Protein AF-A0A9D2GS45-F1 (afdb_monomer_lite)

Structure (mmCIF, N/CA/C/O backbone):
data_AF-A0A9D2GS45-F1
#
_entry.id   AF-A0A9D2GS45-F1
#
loop_
_atom_site.group_PDB
_atom_site.id
_atom_site.type_symbol
_atom_site.label_atom_id
_atom_site.label_alt_id
_atom_site.label_comp_id
_atom_site.label_asym_id
_atom_site.label_entity_id
_atom_site.label_seq_id
_atom_site.pdbx_PDB_ins_code
_atom_site.Cartn_x
_atom_site.Cartn_y
_atom_site.Cartn_z
_atom_site.occupancy
_atom_site.B_iso_or_equiv
_atom_site.auth_seq_id
_atom_site.auth_comp_id
_atom_site.auth_asym_id
_atom_site.auth_atom_id
_atom_site.pdbx_PDB_model_num
ATOM 1 N N . MET A 1 1 ? 5.431 -8.096 18.634 1.00 65.88 1 MET A N 1
ATOM 2 C CA . MET A 1 1 ? 5.785 -6.668 18.508 1.00 65.88 1 MET A CA 1
ATOM 3 C C . MET A 1 1 ? 4.560 -5.875 18.916 1.00 65.88 1 MET A C 1
ATOM 5 O O . MET A 1 1 ? 3.505 -6.131 18.348 1.00 65.88 1 MET A O 1
ATOM 9 N N . ASN A 1 2 ? 4.680 -5.004 19.917 1.00 80.50 2 ASN A N 1
ATOM 10 C CA . ASN A 1 2 ? 3.579 -4.159 20.379 1.00 80.50 2 ASN A CA 1
ATOM 11 C C . ASN A 1 2 ? 3.863 -2.722 19.941 1.00 80.50 2 ASN A C 1
ATOM 13 O O . ASN A 1 2 ? 4.981 -2.246 20.120 1.00 80.50 2 ASN A O 1
ATOM 17 N N . LEU A 1 3 ? 2.863 -2.079 19.344 1.00 86.06 3 LEU A N 1
ATOM 18 C CA . LEU A 1 3 ? 2.889 -0.685 18.917 1.00 86.06 3 LEU A CA 1
ATOM 19 C C . LEU A 1 3 ? 1.719 0.015 19.606 1.00 86.06 3 LEU A C 1
ATOM 21 O O . LEU A 1 3 ? 0.593 -0.477 19.525 1.00 86.06 3 LEU A O 1
ATOM 25 N N . SER A 1 4 ? 1.995 1.132 20.268 1.00 90.62 4 SER A N 1
ATOM 26 C CA . SER A 1 4 ? 0.970 2.015 20.823 1.00 90.62 4 SER A CA 1
ATOM 27 C C . SER A 1 4 ? 0.872 3.254 19.946 1.00 90.62 4 SER A C 1
ATOM 29 O O . SER A 1 4 ? 1.896 3.809 19.550 1.00 90.62 4 SER A O 1
ATOM 31 N N . LEU A 1 5 ? -0.354 3.653 19.630 1.00 90.06 5 LEU A N 1
ATOM 32 C CA . LEU A 1 5 ? -0.678 4.838 18.849 1.00 90.06 5 LEU A CA 1
ATOM 33 C C . LEU A 1 5 ? -1.760 5.597 19.609 1.00 90.06 5 LEU A C 1
ATOM 35 O O . LEU A 1 5 ? -2.731 4.981 20.057 1.00 90.06 5 LEU A O 1
ATOM 39 N N . ASP A 1 6 ? -1.581 6.904 19.745 1.00 95.12 6 ASP A N 1
ATOM 40 C CA . ASP A 1 6 ? -2.566 7.770 20.376 1.00 95.12 6 ASP A CA 1
ATOM 41 C C . ASP A 1 6 ? -3.574 8.239 19.330 1.00 95.12 6 ASP A C 1
ATOM 43 O O . ASP A 1 6 ? -3.204 8.694 18.248 1.00 95.12 6 ASP A O 1
ATOM 47 N N . PHE A 1 7 ? -4.852 8.117 19.671 1.00 94.31 7 PHE A N 1
ATOM 48 C CA . PHE A 1 7 ? -5.970 8.553 18.848 1.00 94.31 7 PHE A CA 1
ATOM 49 C C . PHE A 1 7 ? -6.958 9.326 19.712 1.00 94.31 7 PHE A C 1
ATOM 51 O O . PHE A 1 7 ? -7.152 9.028 20.893 1.00 94.31 7 PHE A O 1
ATOM 58 N N . THR A 1 8 ? -7.628 10.290 19.101 1.00 98.00 8 THR A N 1
ATOM 59 C CA . THR A 1 8 ? -8.824 10.914 19.658 1.00 98.00 8 THR A CA 1
ATOM 60 C C . THR A 1 8 ? -10.001 9.933 19.658 1.00 98.00 8 THR A C 1
ATOM 62 O O . THR A 1 8 ? -10.040 8.962 18.896 1.00 98.00 8 THR A O 1
ATOM 65 N N . GLU A 1 9 ? -11.011 10.197 20.490 1.00 97.12 9 GLU A N 1
ATOM 66 C CA . GLU A 1 9 ? -12.241 9.392 20.513 1.00 97.12 9 GLU A CA 1
ATOM 67 C C . GLU A 1 9 ? -12.954 9.381 19.150 1.00 97.12 9 GLU A C 1
ATOM 69 O O . GLU A 1 9 ? -13.503 8.356 18.736 1.00 97.12 9 GLU A O 1
ATOM 74 N N . GLU A 1 10 ? -12.908 10.504 18.426 1.00 97.75 10 GLU A N 1
ATOM 75 C CA . GLU A 1 10 ? -13.492 10.630 17.092 1.00 97.75 10 GLU A CA 1
ATOM 76 C C . GLU A 1 10 ? -12.772 9.736 16.073 1.00 97.75 10 GLU A C 1
ATOM 78 O O . GLU A 1 10 ? -13.425 8.993 15.334 1.00 97.75 10 GLU A O 1
ATOM 83 N N . GLU A 1 11 ? -11.437 9.731 16.075 1.00 96.50 11 GLU A N 1
ATOM 84 C CA . GLU A 1 11 ? -10.639 8.864 15.202 1.00 96.50 11 GLU A CA 1
ATOM 85 C C . GLU A 1 11 ? -10.908 7.384 15.490 1.00 96.50 11 GLU A C 1
ATOM 87 O O . GLU A 1 11 ? -11.136 6.610 14.560 1.00 96.50 11 GLU A O 1
ATOM 92 N N . ILE A 1 12 ? -10.985 6.983 16.764 1.00 95.56 1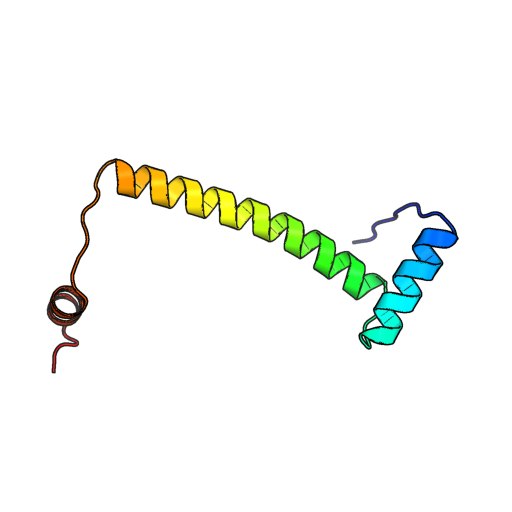2 ILE A N 1
ATOM 93 C CA . ILE A 1 12 ? -11.329 5.604 17.148 1.00 95.56 12 ILE A CA 1
ATOM 94 C C . ILE A 1 12 ? -12.711 5.218 16.601 1.00 95.56 12 ILE A C 1
ATOM 96 O O . ILE A 1 12 ? -12.881 4.126 16.046 1.00 95.56 12 ILE A O 1
ATOM 100 N N . ALA A 1 13 ? -13.697 6.116 16.704 1.00 96.62 13 ALA A N 1
ATOM 101 C CA . ALA A 1 13 ? -15.036 5.880 16.176 1.00 96.62 13 ALA A CA 1
ATOM 102 C C . ALA A 1 13 ? -15.042 5.743 14.642 1.00 96.62 13 ALA A C 1
ATOM 104 O O . ALA A 1 13 ? -15.754 4.891 14.100 1.00 96.62 13 ALA A O 1
ATOM 105 N N . MET A 1 14 ? -14.246 6.546 13.929 1.00 96.38 14 MET A N 1
ATOM 106 C CA . MET A 1 14 ? -14.095 6.448 12.473 1.00 96.38 14 MET A CA 1
ATOM 107 C C . MET A 1 14 ? -13.423 5.136 12.054 1.00 96.38 14 MET A C 1
ATOM 109 O O . MET A 1 14 ? -13.941 4.439 11.177 1.00 96.38 14 MET A O 1
ATOM 113 N N . LEU A 1 15 ? -12.325 4.762 12.717 1.00 95.50 15 LEU A N 1
ATOM 114 C CA . LEU A 1 15 ? -11.603 3.513 12.473 1.00 95.50 15 LEU A CA 1
ATOM 115 C C . LEU A 1 15 ? -12.511 2.295 12.678 1.00 95.50 15 LEU A C 1
ATOM 117 O O . LEU A 1 15 ? -12.559 1.403 11.830 1.00 95.50 15 LEU A O 1
ATOM 121 N N . GLY A 1 16 ? -13.287 2.283 13.766 1.00 94.94 16 GLY A N 1
ATOM 122 C CA . GLY A 1 16 ? -14.242 1.214 14.054 1.00 94.94 16 GLY A CA 1
ATOM 1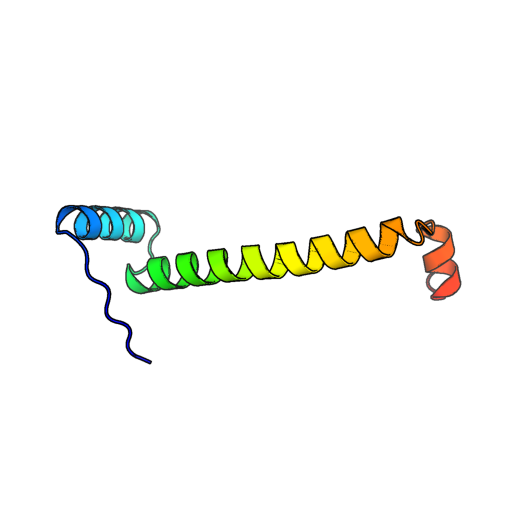23 C C . GLY A 1 16 ? -15.342 1.096 12.996 1.00 94.94 16 GLY A C 1
ATOM 124 O O . GLY A 1 16 ? -15.625 -0.004 12.523 1.00 94.94 16 GLY A O 1
ATOM 125 N N . LYS A 1 17 ? -15.933 2.221 12.564 1.00 96.75 17 LYS A N 1
ATOM 126 C CA . LYS A 1 17 ? -16.954 2.231 11.498 1.00 96.75 17 LYS A CA 1
ATOM 127 C C . LYS A 1 17 ? -16.418 1.661 10.186 1.00 96.75 17 LYS A C 1
ATOM 129 O O . LYS A 1 17 ? -17.120 0.891 9.530 1.00 96.75 17 LYS A O 1
ATOM 134 N N . TYR A 1 18 ? -15.193 2.028 9.809 1.00 96.00 18 TYR A N 1
ATOM 135 C CA . TYR A 1 18 ? -14.545 1.488 8.617 1.00 96.00 18 TYR A CA 1
ATOM 136 C C . TYR A 1 18 ? -14.324 -0.022 8.751 1.00 96.00 18 TYR A C 1
ATOM 138 O O . TYR A 1 18 ? -14.762 -0.789 7.897 1.00 96.00 18 TYR A O 1
ATOM 146 N N . ALA A 1 19 ? -13.716 -0.457 9.854 1.00 96.19 19 ALA A N 1
ATOM 147 C CA . ALA A 1 19 ? -13.418 -1.861 10.108 1.00 96.19 19 ALA A CA 1
ATOM 148 C C . ALA A 1 19 ? -14.680 -2.746 10.028 1.00 96.19 19 ALA A C 1
ATOM 150 O O . ALA A 1 19 ? -14.695 -3.738 9.301 1.00 96.19 19 ALA A O 1
ATOM 151 N N . VAL A 1 20 ? -15.780 -2.317 10.665 1.00 96.50 20 VAL A N 1
ATOM 152 C CA . VAL A 1 20 ? -17.085 -3.003 10.609 1.00 96.50 20 VAL A CA 1
ATOM 153 C C . VAL A 1 20 ? -17.639 -3.051 9.188 1.00 96.50 20 VAL A C 1
ATOM 155 O O . VAL A 1 20 ? -18.049 -4.113 8.728 1.00 96.50 20 VAL A O 1
ATOM 158 N N . LYS A 1 21 ? -17.632 -1.924 8.465 1.00 97.44 21 LYS A N 1
ATOM 159 C CA . LYS A 1 21 ? -18.120 -1.859 7.078 1.00 97.44 21 LYS A CA 1
ATOM 160 C C . LYS A 1 21 ? -17.385 -2.843 6.160 1.00 97.44 21 LYS A C 1
ATOM 162 O O . LYS A 1 21 ? -17.979 -3.348 5.211 1.00 97.44 21 LYS A O 1
ATOM 167 N N . HIS A 1 22 ? -16.108 -3.088 6.435 1.00 96.06 22 HIS A N 1
ATOM 168 C CA . HIS A 1 22 ? -15.232 -3.921 5.620 1.00 96.06 22 HIS A CA 1
ATOM 169 C C . HIS A 1 22 ? -15.005 -5.331 6.197 1.00 96.06 22 HIS A C 1
ATOM 171 O O . HIS A 1 22 ? -14.225 -6.084 5.622 1.00 96.06 22 HIS A O 1
ATOM 177 N N . ASN A 1 23 ? -15.702 -5.717 7.277 1.00 97.12 23 ASN A N 1
ATOM 178 C CA . ASN A 1 23 ? -15.552 -7.013 7.957 1.00 97.12 23 ASN A CA 1
ATOM 179 C C . ASN A 1 23 ? -14.097 -7.361 8.333 1.00 97.12 23 ASN A C 1
ATOM 181 O O . ASN A 1 23 ? -13.685 -8.518 8.257 1.00 97.12 23 ASN A O 1
ATOM 185 N N . ILE A 1 24 ? -13.327 -6.363 8.763 1.00 96.88 24 ILE A N 1
ATOM 186 C CA . ILE A 1 24 ? -11.950 -6.522 9.249 1.00 96.88 24 ILE A CA 1
ATOM 187 C C . ILE A 1 24 ? -11.825 -5.973 10.668 1.00 96.88 24 ILE A C 1
ATOM 189 O O . ILE A 1 24 ? -12.700 -5.258 11.155 1.00 96.88 24 ILE A O 1
ATOM 193 N N . SER A 1 25 ? -10.727 -6.289 11.353 1.00 96.31 25 SER A N 1
ATOM 194 C CA . SER A 1 25 ? -10.431 -5.659 12.648 1.00 96.31 25 SER A CA 1
ATOM 195 C C . SER A 1 25 ? -9.785 -4.279 12.472 1.00 96.31 25 SER A C 1
ATOM 197 O O . SER A 1 25 ? -9.078 -4.030 11.496 1.00 96.31 25 SER A O 1
ATOM 199 N N . THR A 1 26 ? -9.942 -3.388 13.456 1.00 93.69 26 THR A N 1
ATOM 200 C CA . THR A 1 26 ? -9.242 -2.090 13.467 1.00 93.69 26 THR A CA 1
ATOM 201 C C . THR A 1 26 ? -7.722 -2.260 13.396 1.00 93.69 26 THR A C 1
ATOM 203 O O . THR A 1 26 ? -7.041 -1.524 12.689 1.00 93.69 26 THR A O 1
ATOM 206 N N . THR A 1 27 ? -7.175 -3.267 14.083 1.00 93.06 27 THR A N 1
ATOM 207 C CA . THR A 1 27 ? -5.741 -3.582 14.037 1.00 93.06 27 THR A CA 1
ATOM 208 C C . THR A 1 27 ? -5.292 -4.028 12.649 1.00 93.06 27 THR A C 1
ATOM 210 O O . THR A 1 27 ? -4.211 -3.648 12.209 1.00 93.06 27 THR A O 1
ATOM 213 N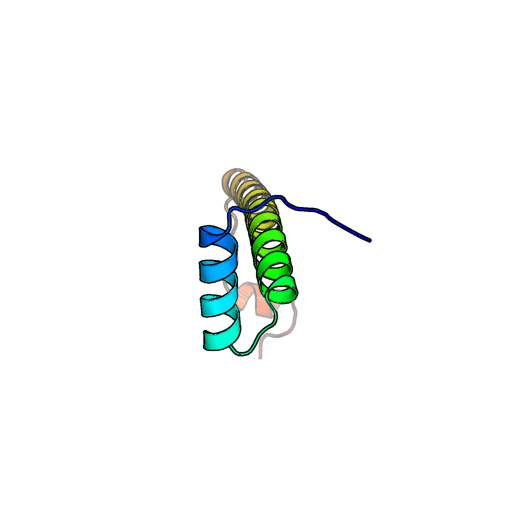 N . GLU A 1 28 ? -6.092 -4.842 11.965 1.00 94.88 28 GLU A N 1
ATOM 214 C CA . GLU A 1 28 ? -5.810 -5.276 10.597 1.00 94.88 28 GLU A CA 1
ATOM 215 C C . GLU A 1 28 ? -5.840 -4.099 9.626 1.00 94.88 28 GLU A C 1
ATOM 217 O O . GLU A 1 28 ? -4.900 -3.934 8.854 1.00 94.88 28 GLU A O 1
ATOM 222 N N . PHE A 1 29 ? -6.844 -3.226 9.737 1.00 94.50 29 PHE A N 1
ATOM 223 C CA . PHE A 1 29 ? -6.908 -2.002 8.946 1.00 94.50 29 PHE A CA 1
ATOM 224 C C . PHE A 1 29 ? -5.655 -1.131 9.126 1.00 94.50 29 PHE A C 1
ATOM 226 O O . PHE A 1 29 ? -5.003 -0.789 8.142 1.00 94.50 29 PHE A O 1
ATOM 233 N N . ILE A 1 30 ? -5.272 -0.832 10.375 1.00 93.75 30 ILE A N 1
ATOM 234 C CA . ILE A 1 30 ? -4.092 -0.006 10.678 1.00 93.75 30 ILE A CA 1
ATOM 235 C C . ILE A 1 30 ? -2.814 -0.652 10.127 1.00 93.75 30 ILE A C 1
ATOM 237 O O . ILE A 1 30 ? -2.001 0.024 9.501 1.00 93.75 30 ILE A O 1
ATOM 241 N N . LYS A 1 31 ? -2.634 -1.964 10.330 1.00 94.00 31 LYS A N 1
ATOM 242 C CA . LYS A 1 31 ? -1.470 -2.693 9.805 1.00 94.00 31 LYS A CA 1
ATOM 243 C C . LYS A 1 31 ? -1.397 -2.607 8.286 1.00 94.00 31 LYS A C 1
ATOM 245 O O . LYS A 1 31 ? -0.332 -2.304 7.758 1.00 94.00 31 LYS A O 1
ATOM 250 N N . ASN A 1 32 ? -2.511 -2.855 7.603 1.00 94.88 32 ASN A N 1
ATOM 251 C CA . ASN A 1 32 ? -2.557 -2.839 6.147 1.00 94.88 32 ASN A CA 1
ATOM 252 C C . ASN A 1 32 ? -2.268 -1.437 5.607 1.00 94.88 32 ASN A C 1
ATOM 254 O O . ASN A 1 32 ? -1.407 -1.308 4.746 1.00 94.88 32 ASN A O 1
ATOM 258 N N . ALA A 1 33 ? -2.878 -0.396 6.179 1.00 94.25 33 ALA A N 1
ATOM 259 C CA . ALA A 1 33 ? -2.647 0.987 5.766 1.00 94.25 33 ALA A CA 1
ATOM 260 C C . ALA A 1 33 ? -1.173 1.412 5.916 1.00 94.25 33 ALA A C 1
ATOM 262 O O . ALA A 1 33 ? -0.603 2.015 5.009 1.00 94.25 33 ALA A O 1
ATOM 263 N N . ILE A 1 34 ? -0.529 1.059 7.037 1.00 94.88 34 ILE A N 1
ATOM 264 C CA . ILE A 1 34 ? 0.897 1.350 7.257 1.00 94.88 34 ILE A CA 1
ATOM 265 C C . ILE A 1 34 ? 1.766 0.591 6.246 1.00 94.88 34 ILE A C 1
ATOM 267 O O . ILE A 1 34 ? 2.659 1.176 5.635 1.00 94.88 34 ILE A O 1
ATOM 271 N N . LEU A 1 35 ? 1.515 -0.709 6.057 1.00 96.88 35 LEU A N 1
ATOM 272 C CA . LEU A 1 35 ? 2.302 -1.535 5.141 1.00 96.88 35 LEU A CA 1
ATOM 273 C C . LEU A 1 35 ? 2.115 -1.128 3.677 1.00 96.88 35 LEU A C 1
ATOM 275 O O . LEU A 1 35 ? 3.068 -1.210 2.911 1.00 96.88 35 LEU A O 1
ATOM 279 N N . GLU A 1 36 ? 0.919 -0.702 3.275 1.00 98.00 36 GLU A N 1
ATOM 280 C CA . GLU A 1 36 ? 0.675 -0.142 1.942 1.00 98.00 36 GLU A CA 1
ATOM 281 C C . GLU A 1 36 ? 1.483 1.126 1.720 1.00 98.00 36 GLU A C 1
ATOM 283 O O . GLU A 1 36 ? 2.221 1.187 0.744 1.00 98.00 36 GLU A O 1
ATOM 288 N N . ARG A 1 37 ? 1.477 2.065 2.673 1.00 97.81 37 ARG A N 1
ATOM 289 C CA . ARG A 1 37 ? 2.262 3.295 2.538 1.00 97.81 37 ARG A CA 1
ATOM 290 C C . ARG A 1 37 ? 3.762 3.028 2.389 1.00 97.81 37 ARG A C 1
ATOM 292 O O . ARG A 1 37 ? 4.411 3.687 1.583 1.00 97.81 37 ARG A O 1
ATOM 299 N N . ILE A 1 38 ? 4.297 2.066 3.145 1.00 97.62 38 ILE A N 1
ATOM 300 C CA . ILE A 1 38 ? 5.704 1.648 3.038 1.00 97.62 38 ILE A CA 1
ATOM 301 C C . ILE A 1 38 ? 5.977 1.021 1.665 1.00 97.62 38 ILE A C 1
ATOM 303 O O . ILE A 1 38 ? 6.975 1.351 1.029 1.00 97.62 38 ILE A O 1
ATOM 307 N N . LYS A 1 39 ? 5.097 0.128 1.193 1.00 98.19 39 LYS A N 1
ATOM 308 C CA . LYS A 1 39 ? 5.244 -0.509 -0.123 1.00 98.19 39 LYS A CA 1
ATOM 309 C C . LYS A 1 39 ? 5.202 0.511 -1.256 1.00 98.19 39 LYS A C 1
ATOM 311 O O . LYS A 1 39 ? 6.047 0.424 -2.133 1.00 98.19 39 LYS A O 1
ATOM 316 N N . ASP A 1 40 ? 4.309 1.497 -1.202 1.00 98.31 40 ASP A N 1
ATOM 317 C CA . ASP A 1 40 ? 4.229 2.552 -2.219 1.00 98.31 40 ASP A CA 1
ATOM 318 C C . ASP A 1 40 ? 5.552 3.326 -2.341 1.00 98.31 40 ASP A C 1
ATOM 320 O O . ASP A 1 40 ? 5.984 3.661 -3.444 1.00 98.31 40 ASP A O 1
ATOM 324 N N . GLU A 1 41 ? 6.222 3.597 -1.215 1.00 98.19 41 GLU A N 1
ATOM 325 C CA . GLU A 1 41 ? 7.532 4.260 -1.210 1.00 98.19 41 GLU A CA 1
ATOM 326 C C . GLU A 1 41 ? 8.615 3.364 -1.821 1.00 98.19 41 GLU A C 1
ATOM 328 O O . GLU A 1 41 ? 9.363 3.812 -2.691 1.00 98.19 41 GLU A O 1
ATOM 333 N N . MET A 1 42 ? 8.647 2.084 -1.443 1.00 98.19 42 MET A N 1
ATOM 334 C CA . MET A 1 42 ? 9.577 1.110 -2.022 1.00 98.19 42 MET A CA 1
ATOM 335 C C . MET A 1 42 ? 9.358 0.923 -3.531 1.00 98.19 42 MET A C 1
ATOM 337 O O . MET A 1 42 ? 10.317 0.907 -4.304 1.00 98.19 42 MET A O 1
ATOM 341 N N . ASP A 1 43 ? 8.105 0.810 -3.968 1.00 98.31 43 ASP A N 1
ATOM 342 C CA . ASP A 1 43 ? 7.739 0.662 -5.376 1.00 98.31 43 ASP A CA 1
ATOM 343 C C . ASP A 1 43 ? 8.145 1.906 -6.180 1.00 98.31 43 ASP A C 1
ATOM 345 O O . ASP A 1 43 ? 8.650 1.785 -7.302 1.00 98.31 43 ASP A O 1
ATOM 349 N N . M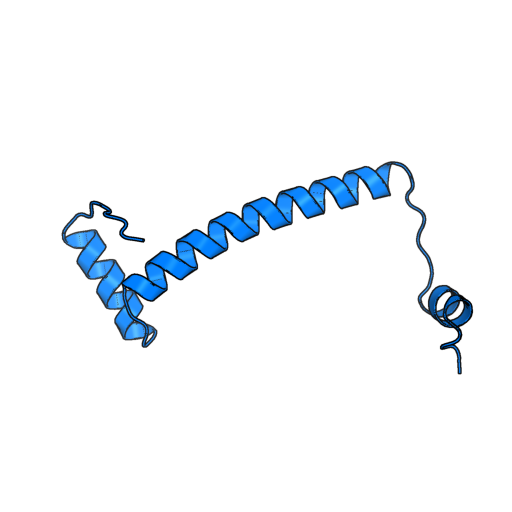ET A 1 44 ? 8.007 3.102 -5.597 1.00 98.25 44 MET A N 1
ATOM 350 C CA . MET A 1 44 ? 8.452 4.347 -6.223 1.00 98.25 44 MET A CA 1
ATOM 351 C C . MET A 1 44 ? 9.977 4.389 -6.401 1.00 98.25 44 MET A C 1
ATOM 353 O O . MET A 1 44 ? 10.460 4.756 -7.475 1.00 98.25 44 MET A O 1
ATOM 357 N N . GLU A 1 45 ? 10.752 3.960 -5.403 1.00 98.12 45 GLU A N 1
ATOM 358 C CA . GLU A 1 45 ? 12.217 3.872 -5.507 1.00 98.12 45 GLU A CA 1
ATOM 359 C C . GLU A 1 45 ? 12.667 2.903 -6.614 1.00 98.12 45 GLU A C 1
ATOM 361 O O . GLU A 1 45 ? 13.589 3.199 -7.393 1.00 98.12 45 GLU A O 1
ATOM 366 N N . VAL A 1 46 ? 11.997 1.750 -6.719 1.00 98.31 46 VAL A N 1
ATOM 367 C CA . VAL A 1 46 ? 12.237 0.765 -7.783 1.00 98.31 46 VAL A CA 1
ATOM 368 C C . VAL A 1 46 ? 11.912 1.367 -9.148 1.00 98.31 46 VAL A C 1
ATOM 370 O O . VAL A 1 46 ? 12.730 1.274 -10.071 1.00 98.31 46 VAL A O 1
ATOM 373 N N . TYR A 1 47 ? 10.760 2.027 -9.277 1.00 98.00 47 TYR A N 1
ATOM 374 C CA . TYR A 1 47 ? 10.345 2.698 -10.506 1.00 98.00 47 TYR A CA 1
ATOM 375 C C . TYR A 1 47 ? 11.356 3.762 -10.947 1.00 98.00 47 TYR A C 1
ATOM 377 O O . TYR A 1 47 ? 11.812 3.749 -12.094 1.00 98.00 47 TYR A O 1
ATOM 385 N N . GLU A 1 48 ? 11.761 4.656 -10.043 1.00 98.06 48 GLU A N 1
ATOM 386 C CA . GLU A 1 48 ? 12.738 5.699 -10.351 1.00 98.06 48 GLU A CA 1
ATOM 387 C C . GLU A 1 48 ? 14.063 5.113 -10.836 1.00 98.06 48 GLU A C 1
ATOM 389 O O . GLU A 1 48 ? 14.667 5.614 -11.789 1.00 98.06 48 GLU A O 1
ATOM 394 N N . THR A 1 49 ? 14.521 4.045 -10.185 1.00 97.56 49 THR A N 1
ATOM 395 C CA . THR A 1 49 ? 15.754 3.348 -10.552 1.00 97.56 49 THR A CA 1
ATOM 396 C C . THR A 1 49 ? 15.642 2.728 -11.942 1.00 97.56 49 THR A C 1
ATOM 398 O O . THR A 1 49 ? 16.537 2.914 -12.776 1.00 97.56 49 THR A O 1
ATOM 401 N N . ALA A 1 50 ? 14.530 2.047 -12.226 1.00 97.00 50 ALA A N 1
ATOM 402 C CA . ALA A 1 50 ? 14.259 1.441 -13.523 1.00 97.00 50 ALA A CA 1
ATOM 403 C C . ALA A 1 50 ? 14.213 2.495 -14.640 1.00 97.00 50 ALA A C 1
ATOM 405 O O . ALA A 1 50 ? 14.883 2.336 -15.663 1.00 97.00 50 ALA A O 1
ATOM 406 N N . ILE A 1 51 ? 13.516 3.615 -14.424 1.00 97.00 51 ILE A N 1
ATOM 407 C CA . ILE A 1 51 ? 13.418 4.701 -15.406 1.00 97.00 51 ILE A CA 1
ATOM 408 C C . ILE A 1 51 ? 14.742 5.425 -15.609 1.00 97.00 51 ILE A C 1
ATOM 410 O O . ILE A 1 51 ? 15.091 5.716 -16.753 1.00 97.00 51 ILE A O 1
ATOM 414 N N . LYS A 1 52 ? 15.532 5.666 -14.557 1.00 97.38 52 LYS A N 1
ATOM 415 C 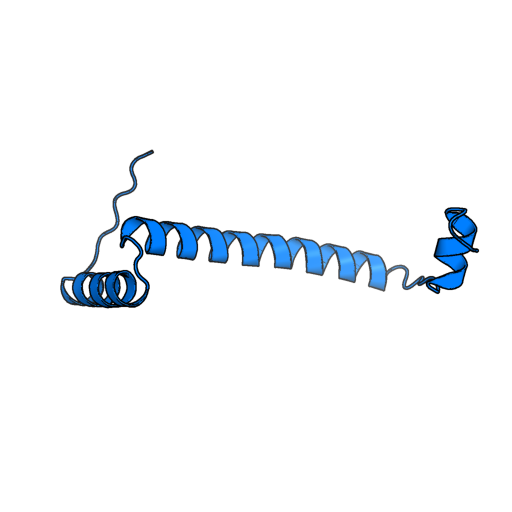CA . LYS A 1 52 ? 16.890 6.220 -14.701 1.00 97.38 52 LYS A CA 1
ATOM 416 C C . LYS A 1 52 ? 17.778 5.284 -15.527 1.00 97.38 52 LYS A C 1
ATOM 418 O O . LYS A 1 52 ? 18.534 5.754 -16.373 1.00 97.38 52 LYS A O 1
ATOM 423 N N . SER A 1 53 ? 17.681 3.969 -15.313 1.00 96.38 53 SER A N 1
ATOM 424 C CA . SER A 1 53 ? 18.424 2.972 -16.093 1.00 96.38 53 SER A CA 1
ATOM 425 C C . SER A 1 53 ? 18.003 2.961 -17.565 1.00 96.38 53 SER A C 1
ATOM 427 O O . SER A 1 53 ? 18.851 3.095 -18.446 1.00 96.38 53 SER A O 1
ATOM 429 N N . TYR A 1 54 ? 16.696 2.907 -17.825 1.00 96.56 54 TYR A N 1
ATOM 430 C CA . TYR A 1 54 ? 16.136 2.938 -19.174 1.00 96.56 54 TYR A CA 1
ATOM 431 C C . TYR A 1 54 ? 16.458 4.244 -19.907 1.00 96.56 54 TYR A C 1
ATOM 433 O O . TYR A 1 54 ? 16.862 4.225 -21.060 1.00 96.56 54 TYR A O 1
ATOM 441 N N . SER A 1 55 ? 16.375 5.390 -19.231 1.00 96.25 55 SER A N 1
ATOM 442 C CA . SER A 1 55 ? 16.688 6.692 -19.838 1.00 96.25 55 SER A CA 1
ATOM 443 C C . SER A 1 55 ? 18.148 6.795 -20.288 1.00 96.25 55 SER A C 1
ATOM 445 O O . SER A 1 55 ? 18.442 7.481 -21.262 1.00 96.25 55 SER A O 1
ATOM 447 N N . ARG A 1 56 ? 19.072 6.097 -19.608 1.00 97.31 56 ARG A N 1
ATOM 448 C CA . ARG A 1 56 ? 20.482 6.006 -20.025 1.00 97.31 56 ARG A CA 1
ATOM 449 C C . ARG A 1 56 ? 20.690 5.083 -21.227 1.00 97.31 56 ARG A C 1
ATOM 451 O O . ARG A 1 56 ? 21.635 5.295 -21.980 1.00 97.31 56 ARG A O 1
ATOM 458 N N . ASN A 1 57 ? 19.847 4.067 -21.392 1.00 95.75 57 ASN A N 1
ATOM 459 C CA . ASN A 1 57 ? 19.895 3.137 -22.516 1.00 95.75 57 ASN A CA 1
ATOM 460 C C . ASN A 1 57 ? 18.479 2.635 -22.858 1.00 95.75 57 ASN A C 1
ATOM 462 O O . ASN A 1 57 ? 18.065 1.594 -22.335 1.00 95.75 57 ASN A O 1
ATOM 466 N N . PRO A 1 58 ? 17.729 3.349 -23.719 1.00 94.50 58 PRO A N 1
ATOM 467 C CA . PRO A 1 58 ? 16.314 3.077 -23.969 1.00 94.50 58 PRO A CA 1
ATOM 468 C C . PRO A 1 58 ? 16.101 1.914 -24.951 1.00 94.50 58 PRO A C 1
ATOM 470 O O . PRO A 1 58 ? 15.248 1.961 -25.838 1.00 94.50 58 PRO A O 1
ATOM 473 N N . LEU A 1 59 ? 16.911 0.862 -24.829 1.00 93.44 59 LEU A N 1
ATOM 474 C CA . LEU A 1 59 ? 16.806 -0.329 -25.653 1.00 93.44 59 LEU A CA 1
ATOM 475 C C . LEU A 1 59 ? 15.565 -1.126 -25.246 1.00 93.44 59 LEU A C 1
ATOM 477 O O . LEU A 1 59 ? 15.401 -1.506 -24.087 1.00 93.44 59 LEU A O 1
ATOM 481 N N . THR A 1 60 ? 14.706 -1.404 -26.219 1.00 93.75 60 THR A N 1
ATOM 482 C CA . THR A 1 60 ? 13.527 -2.254 -26.051 1.00 93.75 60 THR A CA 1
ATOM 483 C C . THR A 1 60 ? 13.551 -3.377 -27.075 1.00 93.75 60 THR A C 1
ATOM 485 O O . THR A 1 60 ? 14.124 -3.247 -28.158 1.00 93.75 60 THR A O 1
ATOM 488 N N . TYR A 1 61 ? 12.921 -4.494 -26.725 1.00 93.94 61 TYR A N 1
ATOM 489 C CA . TYR A 1 61 ? 12.814 -5.662 -27.587 1.00 93.94 61 TYR A CA 1
ATOM 490 C C . TYR A 1 61 ? 11.349 -5.952 -27.871 1.00 93.94 61 TYR A C 1
ATOM 492 O O . TYR A 1 61 ? 10.488 -5.840 -26.998 1.00 93.94 61 TYR A O 1
ATOM 500 N N . THR A 1 62 ? 11.061 -6.363 -29.100 1.00 96.38 62 THR A N 1
ATOM 501 C CA . THR A 1 62 ? 9.727 -6.854 -29.443 1.00 96.38 62 THR A CA 1
ATOM 502 C C . THR A 1 62 ? 9.446 -8.165 -28.711 1.00 96.38 62 THR A C 1
ATOM 504 O O . THR A 1 62 ? 10.354 -8.965 -28.480 1.00 96.38 62 THR A O 1
ATOM 507 N N . HIS A 1 63 ? 8.178 -8.450 -28.422 1.00 95.50 63 HIS A N 1
ATOM 508 C CA . HIS A 1 63 ? 7.804 -9.741 -27.845 1.00 95.50 63 HIS A CA 1
ATOM 509 C C . HIS A 1 63 ? 8.313 -10.920 -28.698 1.00 95.50 63 HIS A C 1
ATOM 511 O O . HIS A 1 63 ? 8.864 -11.876 -28.164 1.00 95.50 63 HIS A O 1
ATOM 517 N N . ALA A 1 64 ? 8.231 -10.817 -30.031 1.00 96.25 64 ALA A N 1
ATOM 518 C CA . ALA A 1 64 ? 8.716 -11.849 -30.948 1.00 96.25 64 ALA A CA 1
ATOM 519 C C . ALA A 1 64 ? 10.238 -12.071 -30.872 1.00 96.25 64 ALA A C 1
ATOM 521 O O . ALA A 1 64 ? 10.686 -13.216 -30.930 1.00 96.25 64 ALA A O 1
ATOM 522 N N . SER A 1 65 ? 11.040 -11.005 -30.738 1.00 95.88 65 SER A N 1
ATOM 523 C CA . SER A 1 65 ? 12.496 -11.141 -30.591 1.00 95.88 65 SER A CA 1
ATOM 524 C C . SER A 1 65 ? 12.863 -11.814 -29.272 1.00 95.88 65 SER A C 1
ATOM 526 O O . SER A 1 65 ? 13.677 -12.729 -29.288 1.00 95.88 65 SER A O 1
ATOM 528 N N . VAL A 1 66 ? 12.198 -11.444 -28.171 1.00 96.44 66 VAL A N 1
ATOM 529 C CA . VAL A 1 66 ? 12.411 -12.073 -26.856 1.00 96.44 66 VAL A CA 1
ATOM 530 C C . VAL A 1 66 ? 11.987 -13.543 -26.873 1.00 96.44 66 VAL A C 1
ATOM 532 O O . VAL A 1 66 ? 12.730 -14.405 -26.420 1.00 96.44 66 VAL A O 1
ATOM 535 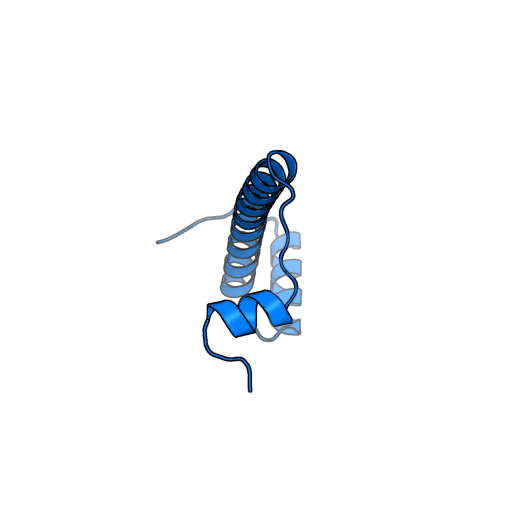N N . MET A 1 67 ? 10.828 -13.866 -27.454 1.00 97.00 67 MET A N 1
ATOM 536 C CA . MET A 1 67 ? 10.358 -15.253 -27.577 1.00 97.00 67 MET A CA 1
ATOM 537 C C . MET A 1 67 ? 11.325 -16.119 -28.389 1.00 97.00 67 MET A C 1
ATOM 539 O O . MET A 1 67 ? 11.537 -17.282 -28.053 1.00 97.00 67 MET A O 1
ATOM 543 N N . ARG A 1 68 ? 11.935 -15.559 -29.440 1.00 96.12 68 ARG A N 1
ATOM 544 C CA . ARG A 1 68 ? 12.968 -16.252 -30.219 1.00 96.12 68 ARG A CA 1
ATOM 545 C C . ARG A 1 68 ? 14.240 -16.471 -29.402 1.00 96.12 68 ARG A C 1
ATOM 547 O O . ARG A 1 68 ? 14.770 -17.575 -29.424 1.00 96.12 68 ARG A O 1
ATOM 554 N N . GLU A 1 69 ? 14.705 -15.451 -28.685 1.00 95.69 69 GLU A N 1
ATOM 555 C CA . GLU A 1 69 ? 15.901 -15.522 -27.834 1.00 95.69 69 GLU A CA 1
ATOM 556 C C . GLU A 1 69 ? 15.750 -16.551 -26.705 1.00 95.69 69 GLU A C 1
ATOM 558 O O . GLU A 1 69 ? 16.679 -17.300 -26.420 1.00 95.69 69 GLU A O 1
ATOM 563 N N . LEU A 1 70 ? 14.552 -16.655 -26.123 1.00 96.75 70 LEU A N 1
ATOM 564 C CA . LEU A 1 70 ? 14.236 -17.610 -25.057 1.00 96.75 70 LEU A CA 1
ATOM 565 C C . LEU A 1 70 ? 13.869 -19.019 -25.561 1.00 96.75 70 LEU A C 1
ATOM 567 O O . LEU A 1 70 ? 13.578 -19.892 -24.746 1.00 96.75 70 LEU A O 1
ATOM 571 N N . GLY A 1 71 ? 13.836 -19.262 -26.877 1.00 95.88 71 GLY A N 1
ATOM 572 C CA . GLY A 1 71 ? 13.448 -20.562 -27.446 1.00 95.88 71 GLY A CA 1
ATOM 573 C C . GLY A 1 71 ? 11.962 -20.912 -27.285 1.00 95.88 71 GLY A C 1
ATOM 574 O O . GLY A 1 71 ? 11.589 -22.080 -27.336 1.00 95.88 71 GLY A O 1
ATOM 575 N N . LEU A 1 72 ? 11.108 -19.907 -27.081 1.00 96.06 72 LEU A N 1
ATOM 576 C CA . LEU A 1 72 ? 9.659 -20.046 -26.900 1.00 96.06 72 LEU A CA 1
ATOM 577 C C . LEU A 1 72 ? 8.860 -19.714 -28.171 1.00 96.06 72 LEU A C 1
ATOM 579 O O . LEU A 1 72 ? 7.630 -19.798 -28.174 1.00 96.06 72 LEU A O 1
ATOM 583 N N . ALA A 1 73 ? 9.536 -19.302 -29.246 1.00 85.62 73 ALA A N 1
ATOM 584 C CA . ALA A 1 73 ? 8.907 -19.077 -30.539 1.00 85.62 73 ALA A CA 1
ATOM 585 C C . ALA A 1 73 ? 8.393 -20.411 -31.112 1.00 85.62 73 ALA A C 1
ATOM 587 O O . ALA A 1 73 ? 9.165 -21.355 -31.269 1.00 85.62 73 ALA A O 1
ATOM 588 N N . LYS A 1 74 ? 7.084 -20.469 -31.380 1.00 75.88 74 LYS A N 1
ATOM 589 C CA . LYS A 1 74 ? 6.428 -21.591 -32.064 1.00 75.88 74 LYS A CA 1
ATOM 590 C C . LYS A 1 74 ? 6.778 -21.627 -33.546 1.00 75.88 74 LYS A C 1
ATOM 592 O O . LYS A 1 74 ? 6.924 -20.527 -34.129 1.00 75.88 74 LYS A O 1
#

Radius of gyration: 22.24 Å; chains: 1; bounding box: 39×32×53 Å

Sequence (74 aa):
MNLSLDFTEEEIAMLGKYAVKHNISTTEFIKNAILERIKDEMDMEVYETAIKSYSRNPLTYTHASVMRELGLAK

Organism: NCBI:txid2838699

InterPro domains:
  IPR046257 Protein of unknown function DUF6290 [PF19807] (3-70)

Foldseek 3Di:
DDDDDDDDPVVVVVLVVVCVVVVHDSVVVVVVVVVVVVVVVVVVVVVVVVVVVCVVPVDDDDPQRVCVVVVNHD

pLDDT: mean 94.95, std 5.04, range [65.88, 98.31]

Secondary structure (DSSP, 8-state):
--------HHHHHHHHHHHHHTTS-HHHHHHHHHHHHHHHHHHHHHHHHHHHHHHH------HHHHHHHTT---